Protein AF-A0A1D2M6A0-F1 (afdb_monomer_lite)

Secondary structure (DSSP, 8-state):
----EEEEEEEEEE-TT-TT-EEEEEEEEEEPPP--S--EES-S-------TTPPTT-------EE-SS-----

pLDDT: mean 80.52, std 14.84, range [36.66, 95.12]

Sequence (74 aa):
MKQISNVVLRITSQDILFSQGEMTKFIRIGISDKNDNPPYFDKALYEAEVDENEDIQHTVLTVTAKDKDECKCQ

Structure (mmCIF, N/CA/C/O backbone):
data_AF-A0A1D2M6A0-F1
#
_entry.id   AF-A0A1D2M6A0-F1
#
loop_
_atom_site.group_PDB
_atom_site.id
_atom_site.type_symbol
_atom_site.label_atom_id
_atom_site.label_alt_id
_atom_site.label_comp_id
_atom_site.label_asym_id
_atom_site.label_entity_id
_atom_site.label_seq_id
_atom_site.pdbx_PDB_ins_code
_atom_site.Cartn_x
_atom_site.Cartn_y
_atom_site.Cartn_z
_atom_site.occupancy
_atom_site.B_iso_or_equiv
_atom_site.auth_seq_id
_atom_site.auth_comp_id
_atom_site.auth_asym_id
_atom_site.auth_atom_id
_atom_site.pdbx_PDB_model_num
ATOM 1 N N . MET A 1 1 ? 3.346 -6.729 -4.676 1.00 47.94 1 MET A N 1
ATOM 2 C CA . MET A 1 1 ? 4.710 -6.878 -5.261 1.00 47.94 1 MET A CA 1
ATOM 3 C C . MET A 1 1 ? 4.637 -7.737 -6.519 1.00 47.94 1 MET A C 1
ATOM 5 O O . MET A 1 1 ? 4.825 -8.950 -6.424 1.00 47.94 1 MET A O 1
ATOM 9 N N . LYS A 1 2 ? 4.337 -7.169 -7.693 1.00 50.91 2 LYS A N 1
ATOM 10 C CA . LYS A 1 2 ? 4.298 -7.977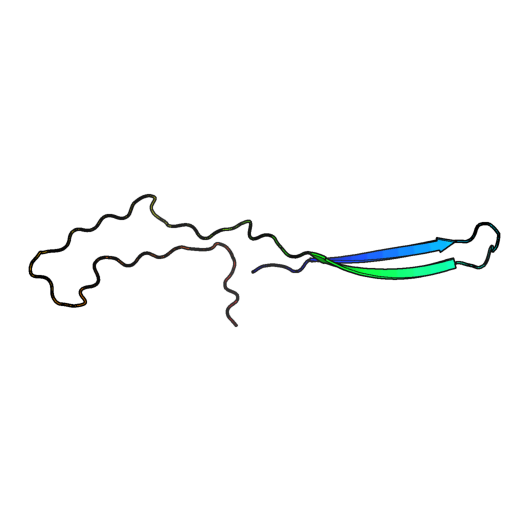 -8.918 1.00 50.91 2 LYS A CA 1
ATOM 11 C C . LYS A 1 2 ? 5.199 -7.478 -10.034 1.00 50.91 2 LYS A C 1
ATOM 13 O O . LYS A 1 2 ? 5.393 -6.301 -10.250 1.00 50.91 2 LYS A O 1
ATOM 18 N N . GLN A 1 3 ? 5.744 -8.496 -10.694 1.00 50.78 3 GLN A N 1
ATOM 19 C CA . GLN A 1 3 ? 6.346 -8.558 -12.016 1.00 50.78 3 GLN A CA 1
ATOM 20 C C . GLN A 1 3 ? 7.375 -7.481 -12.379 1.00 50.78 3 GLN A C 1
ATOM 22 O O . GLN A 1 3 ? 7.082 -6.490 -13.040 1.00 50.78 3 GLN A O 1
ATOM 27 N N . ILE A 1 4 ? 8.643 -7.796 -12.100 1.00 59.00 4 ILE A N 1
ATOM 28 C CA . ILE A 1 4 ? 9.772 -7.190 -12.808 1.00 59.00 4 ILE A CA 1
ATOM 29 C C . ILE A 1 4 ? 9.678 -7.632 -14.273 1.00 59.00 4 ILE A C 1
ATOM 31 O O . ILE A 1 4 ? 10.063 -8.750 -14.629 1.00 59.00 4 ILE A O 1
ATOM 35 N N . SER A 1 5 ? 9.123 -6.773 -15.123 1.00 68.06 5 SER A N 1
ATOM 36 C CA . SER A 1 5 ? 9.180 -6.967 -16.569 1.00 68.06 5 SER A CA 1
ATOM 37 C C . SER A 1 5 ? 10.580 -6.589 -17.039 1.00 68.06 5 SER A C 1
ATOM 39 O O . SER A 1 5 ? 11.099 -5.530 -16.688 1.00 68.06 5 SER A O 1
ATOM 41 N N . ASN A 1 6 ? 11.219 -7.474 -17.802 1.00 77.38 6 ASN A N 1
ATOM 42 C CA . ASN A 1 6 ? 12.572 -7.253 -18.299 1.00 77.38 6 ASN A CA 1
ATOM 43 C C . ASN A 1 6 ? 12.515 -7.009 -19.799 1.00 77.38 6 ASN A C 1
ATOM 45 O O . ASN A 1 6 ? 12.038 -7.857 -20.553 1.00 77.38 6 ASN A O 1
ATOM 49 N N . VAL A 1 7 ? 13.034 -5.862 -20.222 1.00 86.69 7 VAL A N 1
ATOM 50 C CA . VAL A 1 7 ? 13.178 -5.525 -21.638 1.00 86.69 7 VAL A CA 1
ATOM 51 C C . VAL A 1 7 ? 14.661 -5.538 -21.984 1.00 86.69 7 VAL A C 1
ATOM 53 O O . VAL A 1 7 ? 15.491 -4.999 -21.248 1.00 86.69 7 VAL A O 1
ATOM 56 N N . VAL A 1 8 ? 14.999 -6.173 -23.106 1.00 92.75 8 VAL A N 1
ATOM 57 C CA . VAL A 1 8 ? 16.361 -6.183 -23.647 1.00 92.75 8 VAL A CA 1
ATOM 58 C C . VAL A 1 8 ? 16.390 -5.321 -24.896 1.00 92.75 8 VAL A C 1
ATOM 60 O O . VAL A 1 8 ? 15.728 -5.631 -25.884 1.00 92.75 8 VAL A O 1
ATOM 63 N N . LEU A 1 9 ? 17.178 -4.251 -24.855 1.00 92.88 9 LEU A N 1
ATOM 64 C CA . LEU A 1 9 ? 17.425 -3.407 -26.018 1.00 92.88 9 LEU A CA 1
ATOM 65 C C . LEU A 1 9 ? 18.719 -3.839 -26.706 1.00 92.88 9 LEU A C 1
ATOM 67 O O . LEU A 1 9 ? 19.740 -4.046 -26.045 1.00 92.88 9 LEU A O 1
ATOM 71 N N . ARG A 1 10 ? 18.676 -3.943 -28.037 1.00 94.69 10 ARG A N 1
ATOM 72 C CA . ARG A 1 10 ? 19.847 -4.147 -28.897 1.00 94.69 10 ARG A CA 1
ATOM 73 C C . ARG A 1 10 ? 20.222 -2.810 -29.527 1.00 94.69 10 ARG A C 1
ATOM 75 O O . ARG A 1 10 ? 19.460 -2.291 -30.337 1.00 94.69 10 ARG A O 1
ATOM 82 N N . ILE A 1 11 ? 21.379 -2.272 -29.155 1.00 93.12 11 ILE A N 1
ATOM 83 C CA . ILE A 1 11 ? 21.922 -1.036 -29.723 1.00 93.12 11 ILE A CA 1
ATOM 84 C C . ILE A 1 11 ? 23.053 -1.391 -30.677 1.00 93.12 11 ILE A C 1
ATOM 86 O O . ILE A 1 11 ? 23.976 -2.109 -30.295 1.00 93.12 11 ILE A O 1
ATOM 90 N N . THR A 1 12 ? 22.973 -0.853 -31.888 1.00 92.06 12 THR A N 1
ATOM 91 C CA . THR A 1 12 ? 23.976 -0.992 -32.939 1.00 92.06 12 THR A CA 1
ATOM 92 C C . THR A 1 12 ? 24.583 0.377 -33.227 1.00 92.06 12 THR A C 1
ATOM 94 O O . THR A 1 12 ? 23.856 1.346 -33.445 1.00 92.06 12 THR A O 1
ATOM 97 N N . SER A 1 13 ? 25.908 0.461 -33.240 1.00 88.94 13 SER A N 1
ATOM 98 C CA . SER A 1 13 ? 26.657 1.630 -33.697 1.00 88.94 13 SER A CA 1
ATOM 99 C C . SER A 1 13 ? 27.387 1.278 -34.984 1.00 88.94 13 SER A C 1
ATOM 101 O O . SER A 1 13 ? 28.060 0.251 -35.041 1.00 88.94 13 SER A O 1
ATOM 103 N N . GLN A 1 14 ? 27.257 2.137 -35.991 1.00 86.94 14 GLN A N 1
ATOM 104 C CA . GLN A 1 14 ? 27.888 1.974 -37.292 1.00 86.94 14 GLN A CA 1
ATOM 105 C C . GLN A 1 14 ? 28.604 3.272 -37.654 1.00 86.94 14 GLN A C 1
ATOM 107 O O . GLN A 1 14 ? 28.005 4.347 -37.615 1.00 86.94 14 GLN A O 1
ATOM 112 N N . ASP A 1 15 ? 29.887 3.170 -37.977 1.00 85.31 15 ASP A N 1
ATOM 113 C CA . ASP A 1 15 ? 30.654 4.288 -38.518 1.00 85.31 15 ASP A CA 1
ATOM 114 C C . ASP A 1 15 ? 30.458 4.343 -40.042 1.00 85.31 15 ASP A C 1
ATOM 116 O O . ASP A 1 15 ? 30.603 3.342 -40.743 1.00 85.31 15 ASP A O 1
ATOM 120 N N . ILE A 1 16 ? 30.120 5.527 -40.554 1.00 79.19 16 ILE A N 1
ATOM 121 C CA . ILE A 1 16 ? 29.828 5.794 -41.970 1.00 79.19 16 ILE A CA 1
ATOM 122 C C . ILE A 1 16 ? 31.047 5.499 -42.861 1.00 79.19 16 ILE A C 1
ATOM 124 O O . ILE A 1 16 ? 30.888 5.145 -44.028 1.00 79.19 16 ILE A O 1
ATOM 128 N N . LEU A 1 17 ? 32.262 5.631 -42.323 1.00 81.12 17 LEU A N 1
ATOM 129 C CA . LEU A 1 17 ? 33.510 5.448 -43.067 1.00 81.12 17 LEU A CA 1
ATOM 130 C C . LEU A 1 17 ? 34.093 4.030 -42.935 1.00 81.12 17 LEU A C 1
ATOM 132 O O . LEU A 1 17 ? 35.014 3.683 -43.675 1.00 81.12 17 LEU A O 1
ATOM 136 N N . PHE A 1 18 ? 33.552 3.193 -42.041 1.00 73.00 18 PHE A N 1
ATOM 137 C CA . PHE A 1 18 ? 33.995 1.816 -41.806 1.00 73.00 18 PHE A CA 1
ATOM 138 C C . PHE A 1 18 ? 32.854 0.825 -42.076 1.00 73.00 18 PHE A C 1
ATOM 140 O O . PHE A 1 18 ? 32.054 0.504 -41.202 1.00 73.00 18 PHE A O 1
ATOM 147 N N . SER A 1 19 ? 32.827 0.253 -43.284 1.00 68.38 19 SER A N 1
ATOM 148 C CA . SER A 1 19 ? 31.798 -0.707 -43.729 1.00 68.38 19 SER A CA 1
ATOM 149 C C . SER A 1 19 ? 31.735 -2.016 -42.925 1.00 68.38 19 SER A C 1
ATOM 151 O O . SER A 1 19 ? 30.756 -2.749 -43.026 1.00 68.38 19 SER A O 1
ATOM 153 N N . GLN A 1 20 ? 32.766 -2.309 -42.131 1.00 69.50 20 GLN A N 1
ATOM 154 C CA . GLN A 1 20 ? 32.885 -3.496 -41.273 1.00 69.50 20 GLN A CA 1
ATOM 155 C C . GLN A 1 20 ? 32.810 -3.146 -39.773 1.00 69.50 20 GLN A C 1
ATOM 157 O O . GLN A 1 20 ? 32.872 -4.031 -38.923 1.00 69.50 20 GLN A O 1
ATOM 162 N N . GLY A 1 21 ? 32.726 -1.856 -39.433 1.00 70.56 21 GLY A N 1
ATOM 163 C CA . GLY A 1 21 ? 32.751 -1.365 -38.059 1.00 70.56 21 GLY A CA 1
ATOM 164 C C . GLY A 1 21 ? 31.354 -1.297 -37.460 1.00 70.56 21 GLY A C 1
ATOM 165 O O . GLY A 1 21 ? 30.830 -0.203 -37.264 1.00 70.56 21 GLY A O 1
ATOM 166 N N . GLU A 1 22 ? 30.749 -2.452 -37.181 1.00 84.12 22 GLU A N 1
ATOM 167 C CA . GLU A 1 22 ? 29.496 -2.521 -36.429 1.00 84.12 22 GLU A CA 1
ATOM 168 C C . GLU A 1 22 ? 29.771 -2.971 -34.991 1.00 84.12 22 GLU A C 1
ATOM 170 O O . GLU A 1 22 ? 30.307 -4.050 -34.740 1.00 84.12 22 GLU A O 1
ATOM 175 N N . MET A 1 23 ? 29.378 -2.145 -34.026 1.00 88.19 23 MET A N 1
ATOM 176 C CA . MET A 1 23 ? 29.448 -2.486 -32.609 1.00 88.19 23 MET A CA 1
ATOM 177 C C . MET A 1 23 ? 28.038 -2.688 -32.074 1.00 88.19 23 MET A C 1
ATOM 179 O O . MET A 1 23 ? 27.228 -1.765 -32.086 1.00 88.19 23 MET A O 1
ATOM 183 N N . THR A 1 24 ? 27.752 -3.884 -31.559 1.00 92.12 24 THR A N 1
ATOM 184 C CA . THR A 1 24 ? 26.466 -4.187 -30.918 1.00 92.12 24 THR A CA 1
ATOM 185 C C . THR A 1 24 ? 26.615 -4.286 -29.401 1.00 92.12 24 THR A C 1
ATOM 187 O O . THR A 1 24 ? 27.534 -4.931 -28.886 1.00 92.12 24 THR A O 1
ATOM 190 N N . LYS A 1 25 ? 25.680 -3.680 -28.664 1.00 94.50 25 LYS A N 1
ATOM 191 C CA . LYS A 1 25 ? 25.546 -3.805 -27.208 1.00 94.50 25 LYS A CA 1
ATOM 192 C C . LYS A 1 25 ? 24.117 -4.152 -26.812 1.00 94.50 25 LYS A C 1
ATOM 194 O O . LYS A 1 25 ? 23.153 -3.712 -27.432 1.00 94.50 25 LYS A O 1
ATOM 199 N N . PHE A 1 26 ? 24.003 -4.926 -25.736 1.00 93.88 26 PHE A N 1
ATOM 200 C CA . PHE A 1 26 ? 22.729 -5.294 -25.131 1.00 93.88 26 PHE A CA 1
ATOM 201 C C . PHE A 1 26 ? 22.570 -4.578 -23.797 1.00 93.88 26 PHE A C 1
ATOM 203 O O . PHE A 1 26 ? 23.453 -4.661 -22.944 1.00 93.88 26 PHE A O 1
ATOM 210 N N . ILE A 1 27 ? 21.437 -3.905 -23.615 1.00 93.50 27 ILE A N 1
ATOM 211 C CA . ILE A 1 27 ? 21.082 -3.233 -22.365 1.00 93.50 27 ILE A CA 1
ATOM 212 C C . ILE A 1 27 ? 19.869 -3.939 -21.775 1.00 93.50 27 ILE A C 1
ATOM 214 O O . ILE A 1 27 ? 18.878 -4.167 -22.469 1.00 93.50 27 ILE A O 1
ATOM 218 N N . ARG A 1 28 ? 19.959 -4.293 -20.492 1.00 90.19 28 ARG A N 1
ATOM 219 C CA . ARG A 1 28 ? 18.852 -4.871 -19.727 1.00 90.19 28 ARG A CA 1
ATOM 220 C C . ARG A 1 28 ? 18.200 -3.768 -18.911 1.00 90.19 28 ARG A C 1
ATOM 222 O O . ARG A 1 28 ? 18.880 -3.118 -18.123 1.00 90.19 28 ARG A O 1
ATOM 229 N N . ILE A 1 29 ? 16.902 -3.580 -19.103 1.00 87.81 29 ILE A N 1
ATOM 230 C CA . ILE A 1 29 ? 16.105 -2.611 -18.358 1.00 87.81 29 ILE A CA 1
ATOM 231 C C . ILE A 1 29 ? 15.134 -3.395 -17.484 1.00 87.81 29 ILE A C 1
ATOM 233 O O . ILE A 1 29 ? 14.315 -4.162 -17.997 1.00 87.81 29 ILE A O 1
ATOM 237 N N . GLY A 1 30 ? 15.255 -3.205 -16.172 1.00 81.56 30 GLY A N 1
ATOM 238 C CA . GLY A 1 30 ? 14.279 -3.689 -15.205 1.00 81.56 30 GLY A CA 1
ATOM 239 C C . GLY A 1 30 ? 13.167 -2.661 -15.057 1.00 81.56 30 GLY A C 1
ATOM 240 O O . GLY A 1 30 ? 13.439 -1.508 -14.728 1.00 81.56 30 GLY A O 1
ATOM 241 N N . ILE A 1 31 ? 11.929 -3.068 -15.311 1.00 78.56 31 ILE A N 1
ATOM 242 C CA . ILE A 1 31 ? 10.756 -2.231 -15.073 1.00 78.56 31 ILE A CA 1
ATOM 243 C C . ILE A 1 31 ? 10.237 -2.580 -13.683 1.00 78.56 31 ILE A C 1
ATOM 245 O O . ILE A 1 31 ? 9.802 -3.708 -13.448 1.00 78.56 31 ILE A O 1
ATOM 249 N N . SER A 1 32 ? 10.326 -1.625 -12.757 1.00 68.75 32 SER A N 1
ATOM 250 C CA . SER A 1 32 ? 9.646 -1.726 -11.469 1.00 68.75 32 SER A CA 1
ATOM 251 C C . SER A 1 32 ? 8.170 -1.412 -11.669 1.00 68.75 32 SER A C 1
ATOM 253 O O . SER A 1 32 ? 7.837 -0.329 -12.155 1.00 68.75 32 SER A O 1
ATOM 255 N N . ASP A 1 33 ? 7.303 -2.340 -11.286 1.00 66.69 33 ASP A N 1
ATOM 256 C CA . ASP A 1 33 ? 5.868 -2.094 -11.218 1.00 66.69 33 ASP A CA 1
ATOM 257 C C . ASP A 1 33 ? 5.598 -0.987 -10.198 1.00 66.69 33 ASP A C 1
ATOM 259 O O . ASP A 1 33 ? 6.118 -0.995 -9.075 1.00 66.69 33 ASP A O 1
ATOM 263 N N . LYS A 1 34 ? 4.835 0.015 -10.621 1.00 65.12 34 LYS A N 1
ATOM 264 C CA . LYS A 1 34 ? 4.295 1.003 -9.700 1.00 65.12 34 LYS A CA 1
ATOM 265 C C . LYS A 1 34 ? 3.150 0.310 -8.970 1.00 65.12 34 LYS A C 1
ATOM 267 O O . LYS A 1 34 ? 2.363 -0.364 -9.616 1.00 65.12 34 LYS A O 1
ATOM 272 N N . ASN A 1 35 ? 3.054 0.463 -7.648 1.00 61.88 35 ASN A N 1
ATOM 273 C CA . ASN A 1 35 ? 1.933 -0.115 -6.908 1.00 61.88 35 ASN A CA 1
ATOM 274 C C . ASN A 1 35 ? 0.622 0.596 -7.292 1.00 61.88 35 ASN A C 1
ATOM 276 O O . ASN A 1 35 ? 0.219 1.570 -6.656 1.00 61.88 35 ASN A O 1
ATOM 280 N N . ASP A 1 36 ? -0.005 0.116 -8.361 1.00 66.38 36 ASP A N 1
ATOM 281 C CA . ASP A 1 36 ? -1.276 0.604 -8.888 1.00 66.38 36 ASP A CA 1
ATOM 282 C C . ASP A 1 36 ? -2.480 -0.067 -8.195 1.00 66.38 36 ASP A C 1
ATOM 284 O O . ASP A 1 36 ? -3.627 0.282 -8.474 1.00 66.38 36 ASP A O 1
ATOM 288 N N . ASN A 1 37 ? -2.237 -0.988 -7.253 1.00 70.12 37 ASN A N 1
ATOM 289 C CA . ASN A 1 37 ? -3.256 -1.638 -6.429 1.00 70.12 37 ASN A CA 1
ATOM 290 C C . ASN A 1 37 ? -3.010 -1.355 -4.939 1.00 70.12 3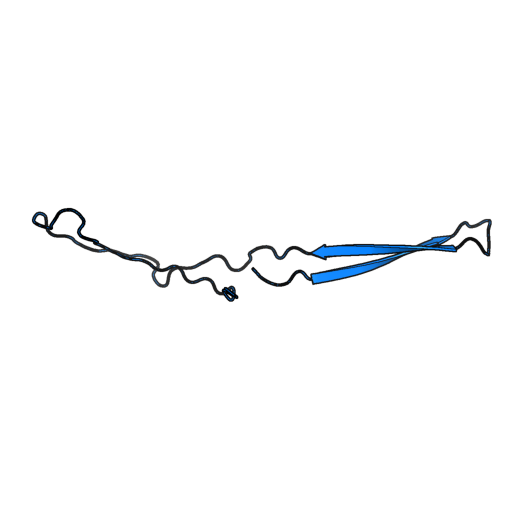7 ASN A C 1
ATOM 292 O O . ASN A 1 37 ? -2.642 -2.261 -4.202 1.00 70.12 37 ASN A O 1
ATOM 296 N N . PRO A 1 38 ? -3.210 -0.117 -4.456 1.00 72.19 38 PRO A N 1
ATOM 297 C CA . PRO A 1 38 ? -3.096 0.164 -3.032 1.00 72.19 38 PRO A CA 1
ATOM 298 C C . PRO A 1 38 ? -4.128 -0.644 -2.219 1.00 72.19 38 PRO A C 1
ATOM 300 O O . PRO A 1 38 ? -5.223 -0.937 -2.719 1.00 72.19 38 PRO A O 1
ATOM 303 N N . PRO A 1 39 ? -3.825 -0.958 -0.947 1.00 83.69 39 PRO A N 1
ATOM 304 C CA . PRO A 1 39 ? -4.738 -1.702 -0.097 1.00 83.69 39 PRO A CA 1
ATOM 305 C C . PRO A 1 39 ? -6.021 -0.899 0.138 1.00 83.69 39 PRO A C 1
ATOM 307 O O . PRO A 1 39 ? -5.998 0.324 0.288 1.00 83.69 39 PRO A O 1
ATOM 310 N N . TYR A 1 40 ? -7.151 -1.595 0.192 1.00 86.00 40 TYR A N 1
ATOM 311 C CA . TYR A 1 40 ? -8.475 -1.017 0.393 1.00 86.00 40 TYR A CA 1
ATOM 312 C C . TYR A 1 40 ? -9.168 -1.659 1.592 1.00 86.00 40 TYR A C 1
ATOM 314 O O . TYR A 1 40 ? -8.971 -2.833 1.904 1.00 86.00 40 TYR A O 1
ATOM 322 N N . PHE A 1 41 ? -10.007 -0.885 2.267 1.00 89.88 41 PHE A N 1
ATOM 323 C CA . PHE A 1 41 ? -10.880 -1.396 3.317 1.00 89.88 41 PHE A CA 1
ATOM 324 C C . PHE A 1 41 ? -12.229 -1.819 2.729 1.00 89.88 41 PHE A C 1
ATOM 326 O O . PHE A 1 41 ? -12.688 -1.249 1.739 1.00 89.88 41 PHE A O 1
ATOM 333 N N . ASP A 1 42 ? -12.883 -2.804 3.347 1.00 87.25 42 ASP A N 1
ATOM 334 C CA . ASP A 1 42 ? -14.201 -3.280 2.898 1.00 87.25 42 ASP A CA 1
ATOM 335 C C . ASP A 1 42 ? -15.316 -2.251 3.158 1.00 87.25 42 ASP A C 1
ATOM 337 O O . ASP A 1 42 ? -16.322 -2.231 2.450 1.00 87.25 42 ASP A O 1
ATOM 341 N N . LYS A 1 43 ? -15.155 -1.408 4.188 1.00 91.00 43 LYS A N 1
ATOM 342 C CA . LYS A 1 43 ? -16.109 -0.353 4.548 1.00 91.00 43 LYS A CA 1
ATOM 343 C C . LYS A 1 43 ? -15.475 1.024 4.403 1.00 91.00 43 LYS A C 1
ATOM 345 O O . LYS A 1 43 ? -14.305 1.215 4.721 1.00 91.00 43 LYS A O 1
ATOM 350 N N . ALA A 1 44 ? -16.289 1.994 3.994 1.00 88.81 44 ALA A N 1
ATOM 351 C CA . ALA A 1 44 ? -15.901 3.403 3.974 1.00 88.81 44 ALA A CA 1
ATOM 352 C C . ALA A 1 44 ? -15.821 4.017 5.385 1.00 88.81 44 ALA A C 1
ATOM 354 O O . ALA A 1 44 ? -15.090 4.980 5.591 1.00 88.81 44 ALA A O 1
ATOM 355 N N . LEU A 1 45 ? -16.561 3.457 6.347 1.00 93.62 45 LEU A N 1
ATOM 356 C CA . LEU A 1 45 ? -16.577 3.886 7.741 1.00 93.62 45 LEU A CA 1
ATOM 357 C C . LEU A 1 45 ? -16.660 2.663 8.659 1.00 93.62 45 LEU A C 1
ATOM 359 O O . LEU A 1 45 ? -17.452 1.747 8.414 1.00 93.62 45 LEU A O 1
ATOM 363 N N . TYR A 1 46 ? -15.851 2.668 9.715 1.00 94.00 46 TYR A N 1
ATOM 364 C CA . TYR A 1 46 ? -15.959 1.735 10.828 1.00 94.00 46 TYR A CA 1
ATOM 365 C C . TYR A 1 46 ? -16.222 2.534 12.099 1.00 94.00 46 TYR A C 1
ATOM 367 O O . TYR A 1 46 ? -15.464 3.443 12.423 1.00 94.00 46 TYR A O 1
ATOM 375 N N . GLU A 1 47 ? -17.291 2.180 12.796 1.00 95.12 47 GLU A N 1
ATOM 376 C CA . GLU A 1 47 ? -17.733 2.816 14.031 1.00 95.12 47 GLU A CA 1
ATOM 377 C C . GLU A 1 47 ? -17.977 1.719 15.067 1.00 95.12 47 GLU A C 1
ATOM 379 O O . GLU A 1 47 ? -18.447 0.630 14.720 1.00 95.12 47 GLU A O 1
ATOM 384 N N . ALA A 1 48 ? -17.587 1.984 16.310 1.00 92.00 48 ALA A N 1
ATOM 385 C CA . ALA A 1 48 ? -17.752 1.082 17.438 1.00 92.00 48 ALA A CA 1
ATOM 386 C C . ALA A 1 48 ? -17.935 1.907 18.714 1.00 92.00 48 ALA A C 1
ATOM 388 O O . ALA A 1 48 ? -17.328 2.968 18.865 1.00 92.00 48 ALA A O 1
ATOM 389 N N . GLU A 1 49 ? -18.753 1.394 19.622 1.00 92.81 49 GLU A N 1
ATOM 390 C CA . GLU A 1 49 ? -18.994 1.963 20.944 1.00 92.81 49 GLU A CA 1
ATOM 391 C C . GLU A 1 49 ? -18.350 1.049 21.990 1.00 92.81 49 GLU A C 1
ATOM 393 O O . GLU A 1 49 ? -18.284 -0.168 21.803 1.00 92.81 49 GLU A O 1
ATOM 398 N N . VAL A 1 50 ? -17.849 1.638 23.072 1.00 92.56 5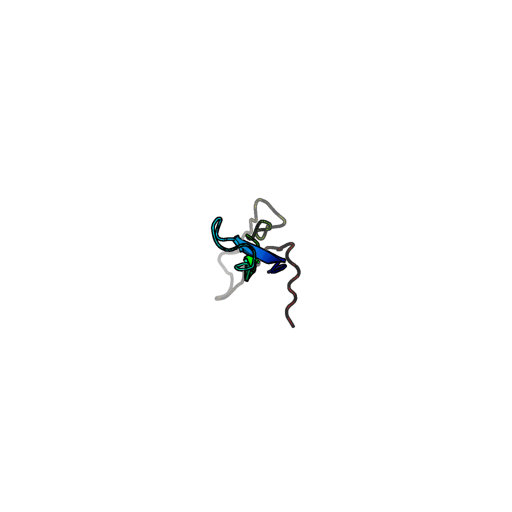0 VAL A N 1
ATOM 399 C CA . VAL A 1 50 ? -17.206 0.922 24.177 1.00 92.56 50 VAL A CA 1
ATOM 400 C C . VAL A 1 50 ? -17.745 1.464 25.494 1.00 92.56 50 VAL A C 1
ATOM 402 O O . VAL A 1 50 ? -17.985 2.667 25.613 1.00 92.56 50 VAL A O 1
ATOM 405 N N . ASP A 1 51 ? -17.964 0.573 26.454 1.00 93.69 51 ASP A N 1
ATOM 406 C CA . ASP A 1 51 ? -18.463 0.932 27.778 1.00 93.69 51 ASP A CA 1
ATOM 407 C C . ASP A 1 51 ? -17.360 1.599 28.620 1.00 93.69 51 ASP A C 1
ATOM 409 O O . ASP A 1 51 ? -16.170 1.312 28.463 1.00 93.69 51 ASP A O 1
ATOM 413 N N . GLU A 1 52 ? -17.746 2.507 29.517 1.00 90.69 52 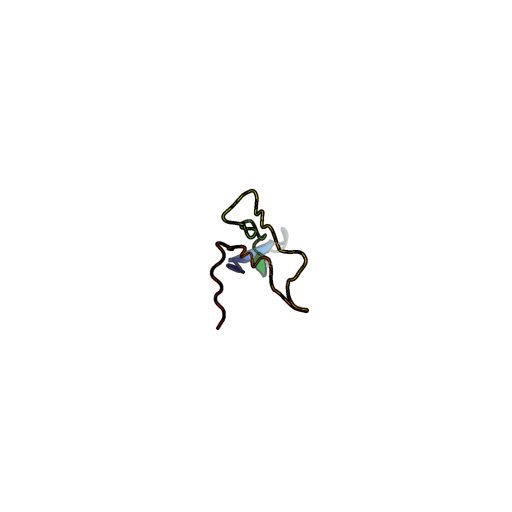GLU A N 1
ATOM 414 C CA . GLU A 1 52 ? -16.802 3.210 30.391 1.00 90.69 52 GLU A CA 1
ATOM 415 C C . GLU A 1 52 ? -16.146 2.287 31.430 1.00 90.69 52 GLU A C 1
ATOM 417 O O . GLU A 1 52 ? -15.075 2.598 31.953 1.00 90.69 52 GLU A O 1
ATOM 422 N N . ASN A 1 53 ? -16.776 1.147 31.716 1.00 93.06 53 ASN A N 1
ATOM 423 C CA . ASN A 1 53 ? -16.324 0.147 32.671 1.00 93.06 53 ASN A CA 1
ATOM 424 C C . ASN A 1 53 ? -15.480 -0.971 32.039 1.00 93.06 53 ASN A C 1
ATOM 426 O O . ASN A 1 53 ? -15.216 -1.969 32.711 1.00 93.06 53 ASN A O 1
ATOM 430 N N . GLU A 1 54 ? -15.055 -0.830 30.781 1.00 92.25 54 GLU A N 1
ATOM 431 C CA . GLU A 1 54 ? -14.216 -1.832 30.122 1.00 92.25 54 GLU A CA 1
ATOM 432 C C . GLU A 1 54 ? -12.803 -1.941 30.709 1.00 92.25 54 GLU A C 1
ATOM 434 O O . GLU A 1 54 ? -12.197 -0.978 31.188 1.00 92.25 54 GLU A O 1
ATOM 439 N N . ASP A 1 55 ? -12.266 -3.159 30.641 1.00 92.44 55 ASP A N 1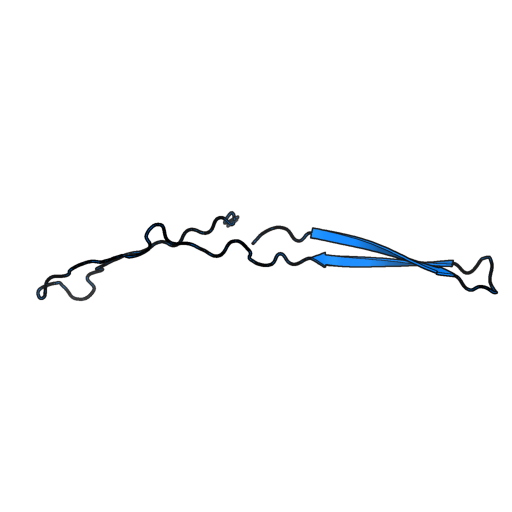
ATOM 440 C CA . ASP A 1 55 ? -10.974 -3.502 31.224 1.00 92.44 55 ASP A CA 1
ATOM 441 C C . ASP A 1 55 ? -9.786 -2.880 30.469 1.00 92.44 55 ASP A C 1
ATOM 443 O O . ASP A 1 55 ? -9.804 -2.596 29.264 1.00 92.44 55 ASP A O 1
ATOM 447 N N . ILE A 1 56 ? -8.672 -2.725 31.187 1.00 86.38 56 ILE A N 1
ATOM 448 C CA . ILE A 1 56 ? -7.425 -2.209 30.616 1.00 86.38 56 ILE A CA 1
ATOM 449 C C . ILE A 1 56 ? -6.904 -3.210 29.571 1.00 86.38 56 ILE A C 1
ATOM 451 O O . ILE A 1 56 ? -6.635 -4.364 29.898 1.00 86.38 56 ILE A O 1
ATOM 455 N N . GLN A 1 57 ? -6.675 -2.725 28.342 1.00 89.12 57 GLN A N 1
ATOM 456 C CA . GLN A 1 57 ? -6.327 -3.491 27.125 1.00 89.12 57 GLN A CA 1
ATOM 457 C C . GLN A 1 57 ? -7.514 -4.109 26.363 1.00 89.12 57 GLN A C 1
ATOM 459 O O . GLN A 1 57 ? -7.302 -4.953 25.488 1.00 89.12 57 GLN A O 1
ATOM 464 N N . HIS A 1 58 ? -8.747 -3.659 26.610 1.00 91.44 58 HIS A N 1
ATOM 465 C CA . HIS A 1 58 ? -9.875 -4.019 25.755 1.00 91.44 58 HIS A CA 1
ATOM 466 C C . HIS A 1 58 ? -9.651 -3.563 24.298 1.00 91.44 58 HIS A C 1
ATOM 468 O O . HIS A 1 58 ? -9.330 -2.404 24.023 1.00 91.44 58 HIS A O 1
ATOM 474 N N . THR A 1 59 ? -9.815 -4.480 23.340 1.00 91.88 59 THR A N 1
ATOM 475 C CA . THR A 1 59 ? -9.700 -4.174 21.906 1.00 91.88 59 THR A CA 1
ATOM 476 C C . THR A 1 59 ? -11.070 -3.825 21.341 1.00 91.88 59 THR A C 1
ATOM 478 O O . THR A 1 59 ? -11.905 -4.702 21.162 1.00 91.88 59 THR A O 1
ATOM 481 N N . VAL A 1 60 ? -11.272 -2.551 21.007 1.00 92.56 60 VAL A N 1
ATOM 482 C CA . VAL A 1 60 ? -12.566 -2.023 20.536 1.00 92.56 60 VAL A CA 1
ATOM 483 C C . VAL A 1 60 ? -12.856 -2.398 19.080 1.00 92.56 60 VAL A C 1
ATOM 485 O O . VAL A 1 60 ? -13.983 -2.724 18.717 1.00 92.56 60 VAL A O 1
ATOM 488 N N . LEU A 1 61 ? -11.841 -2.355 18.215 1.00 92.38 61 LEU A N 1
ATOM 489 C CA . LEU A 1 61 ? -12.014 -2.642 16.797 1.00 92.38 61 LEU A CA 1
ATOM 490 C C . LEU A 1 61 ? -10.719 -3.174 16.186 1.00 92.38 61 LEU A C 1
ATOM 492 O O . LEU A 1 61 ? -9.638 -2.640 16.416 1.00 92.38 61 LEU A O 1
ATOM 496 N N . THR A 1 62 ? -10.842 -4.200 15.347 1.00 93.50 62 THR A N 1
ATOM 497 C CA . THR A 1 62 ? -9.778 -4.631 14.436 1.00 93.50 62 THR A CA 1
ATOM 498 C C . THR A 1 62 ? -10.274 -4.466 13.008 1.00 93.50 62 THR A C 1
ATOM 500 O O . THR A 1 62 ? -11.309 -5.017 12.636 1.00 93.50 62 THR A O 1
ATOM 503 N N . VAL A 1 63 ? -9.536 -3.701 12.206 1.00 92.44 63 VAL A N 1
ATOM 504 C CA . VAL A 1 63 ? -9.831 -3.497 10.785 1.00 92.44 63 VAL A CA 1
ATOM 505 C C . VAL A 1 63 ? -8.773 -4.172 9.929 1.00 92.44 63 VAL A C 1
ATOM 507 O O . VAL A 1 63 ? -7.596 -4.216 10.279 1.00 92.44 63 VAL A O 1
ATOM 510 N N . THR A 1 64 ? -9.197 -4.695 8.785 1.00 90.81 64 THR A N 1
ATOM 511 C CA . THR A 1 64 ? -8.311 -5.344 7.821 1.00 90.81 64 THR A CA 1
ATOM 512 C C . THR A 1 64 ? -8.415 -4.609 6.497 1.00 90.81 64 THR A C 1
ATOM 514 O O . THR A 1 64 ? -9.504 -4.487 5.939 1.00 90.81 64 THR A O 1
ATOM 517 N N . ALA A 1 65 ? -7.278 -4.129 5.999 1.00 87.25 65 ALA A N 1
ATOM 518 C CA . ALA A 1 65 ? -7.161 -3.675 4.624 1.00 87.25 65 ALA A CA 1
ATOM 519 C C . ALA A 1 65 ? -6.757 -4.866 3.750 1.00 87.25 65 ALA A C 1
ATOM 521 O O . ALA A 1 65 ? -5.871 -5.642 4.115 1.00 87.25 65 ALA A O 1
ATOM 522 N N . LYS A 1 66 ? -7.420 -5.026 2.611 1.00 85.19 66 LYS A N 1
ATOM 523 C CA . LYS A 1 66 ? -7.114 -6.050 1.616 1.00 85.19 66 LYS A CA 1
ATOM 524 C C . LYS A 1 66 ? -6.336 -5.406 0.490 1.00 85.19 66 LYS A C 1
ATOM 526 O O . LYS A 1 66 ? -6.728 -4.367 -0.023 1.00 85.19 66 LYS A O 1
ATOM 531 N N . ASP A 1 67 ? -5.267 -6.054 0.075 1.00 80.12 67 ASP A N 1
ATOM 532 C CA . ASP A 1 67 ? -4.539 -5.689 -1.129 1.00 80.12 67 ASP A CA 1
ATOM 533 C C . ASP A 1 67 ? -4.830 -6.747 -2.203 1.00 80.12 67 ASP A C 1
ATOM 53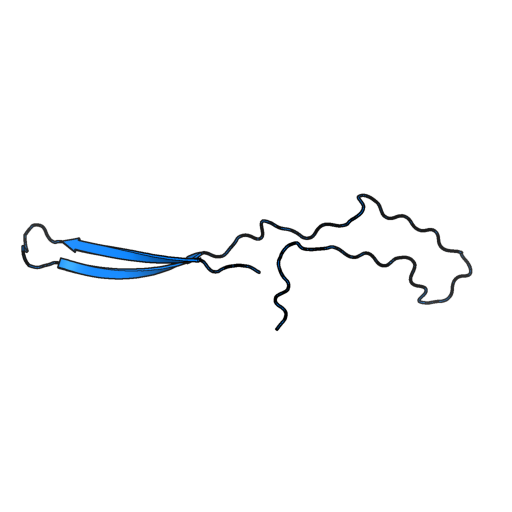5 O O . ASP A 1 67 ? -4.954 -7.934 -1.888 1.00 80.12 67 ASP A O 1
ATOM 539 N N . LYS A 1 68 ? -5.043 -6.327 -3.456 1.00 68.38 68 LYS A N 1
ATOM 540 C CA . LYS A 1 68 ? -5.249 -7.267 -4.576 1.00 68.38 68 LYS A CA 1
ATOM 541 C C . LYS A 1 68 ? -3.930 -7.828 -5.098 1.00 68.38 68 LYS A C 1
ATOM 543 O O . LYS A 1 68 ? -3.955 -8.771 -5.892 1.00 68.38 68 LYS A O 1
ATOM 548 N N . ASP A 1 69 ? -2.801 -7.294 -4.649 1.00 66.12 69 ASP A N 1
ATOM 549 C CA . ASP A 1 69 ? -1.518 -7.925 -4.846 1.00 66.12 69 ASP A CA 1
ATOM 550 C C . ASP A 1 69 ? -1.510 -9.275 -4.132 1.00 66.12 69 ASP A C 1
ATOM 552 O O . ASP A 1 69 ? -1.682 -9.387 -2.919 1.00 66.12 69 ASP A O 1
ATOM 556 N N . GLU A 1 70 ? -1.277 -10.329 -4.911 1.00 55.28 70 GLU A N 1
ATOM 557 C CA . GLU A 1 70 ? -0.930 -11.648 -4.394 1.00 55.28 70 GLU A CA 1
ATOM 558 C C . GLU A 1 70 ? 0.216 -11.482 -3.375 1.00 55.28 70 GLU A C 1
ATOM 560 O O . GLU A 1 70 ? 1.365 -11.251 -3.763 1.00 55.28 70 GLU A O 1
ATOM 565 N N . CYS A 1 71 ? -0.072 -11.612 -2.072 1.00 54.12 71 CYS A N 1
ATOM 566 C CA . CYS A 1 71 ? 0.943 -11.922 -1.059 1.00 54.12 71 CYS A CA 1
ATOM 567 C C . CYS A 1 71 ? 1.476 -13.308 -1.426 1.00 54.12 71 CYS A C 1
ATOM 569 O O . CYS A 1 71 ? 1.013 -14.338 -0.939 1.00 54.12 71 CYS A O 1
ATOM 571 N N . LYS A 1 72 ? 2.440 -13.350 -2.346 1.00 42.38 72 LYS A N 1
ATOM 572 C CA . LYS A 1 72 ? 3.358 -14.474 -2.496 1.00 42.38 72 LYS A CA 1
ATOM 573 C C . LYS A 1 72 ? 4.346 -14.361 -1.349 1.00 42.38 72 LYS A C 1
ATOM 575 O O . LYS A 1 72 ? 5.475 -13.916 -1.507 1.00 42.38 72 LYS A O 1
ATOM 580 N N . CYS A 1 73 ? 3.843 -14.689 -0.176 1.00 48.97 73 CYS A N 1
ATOM 581 C CA . CYS A 1 73 ? 4.600 -14.776 1.047 1.00 48.97 73 CYS A CA 1
ATOM 582 C C . CYS A 1 73 ? 5.054 -16.244 1.118 1.00 48.97 73 CYS A C 1
ATOM 584 O O . CYS A 1 73 ? 4.324 -17.104 1.607 1.00 48.97 73 CYS A O 1
ATOM 586 N N . GLN A 1 74 ? 6.182 -16.522 0.446 1.00 36.66 74 GLN A N 1
ATOM 587 C CA . GLN A 1 74 ? 6.966 -17.760 0.545 1.00 36.66 74 GLN A CA 1
ATOM 588 C C . GLN A 1 74 ? 8.170 -17.506 1.443 1.00 36.66 74 GLN A C 1
ATOM 590 O O . GLN A 1 74 ? 8.795 -16.436 1.266 1.00 36.66 74 GLN A O 1
#

Organism: Orchesella cincta (NCBI:txid48709)

Radius of gyration: 27.51 Å; chains: 1; bounding box: 53×24×76 Å

Foldseek 3Di:
DDDFDKDKDWDWDDDPVDPPDIDIDIDIDTDDDDCPFDWAWPDPDDDFDDDPPDDDPDDTDDTDTDTPPPPPVD

InterPro domains:
  IPR015919 Cadherin-like superfamily [SSF49313] (29-70)
  IPR020894 Cadherin conserved site [PS00232] (29-39)
  IPR050174 Protocadherin/Cadherin-related Cell Adhesion [PTHR24028] (9-70)